Protein AF-A0A2W0AT34-F1 (afdb_monomer)

Secondary structure (DSSP, 8-state):
-------HHHHHHHHTT--S---------SS-TTGGGGGTHHHHHHTTTTTS--TT--PPSSSS-HHHHHHHHHHHHHTT---GGGGGGS-HHHHHHHHTSSSPPPHHHHHHHHHHHHTSTTTTTTS-------

Foldseek 3Di:
DFDFPPPVVLQVCQVVQNAQEADQAADDDPPQVLLVLLVCVVVCVVVPLPPQDPPPLGDRRGHHHPLLLSLLVVSCVVVVVPDLVVVVVDDQQSVCNSSSHRGDDHSVVSVVSVCSRCVPPPVVVVSPPDDDDD

Mean predicted aligned error: 9.26 Å

pLDDT: mean 76.16, std 12.62, range [39.28, 88.44]

Solvent-accessible surface area (backbone atoms only — not comparable to full-atom values): 8258 Å² total; per-residue (Å²): 134,67,77,55,70,78,59,50,67,56,48,51,33,14,72,74,60,74,26,59,43,54,77,75,52,80,73,99,75,81,90,49,73,76,46,73,56,61,73,50,46,64,58,44,52,72,75,32,76,75,71,74,63,59,92,80,71,75,72,75,59,19,54,70,28,67,68,56,51,55,51,47,53,52,53,30,59,77,69,67,50,87,46,67,73,59,56,75,79,48,64,45,24,42,49,2,51,70,63,13,38,45,50,54,76,54,58,66,59,48,47,56,52,50,50,62,63,52,70,61,80,62,62,78,70,69,51,78,84,77,84,79,94,127

Structure (mmCIF, N/CA/C/O backbone):
data_AF-A0A2W0AT34-F1
#
_entry.id   AF-A0A2W0AT34-F1
#
loop_
_atom_site.group_PDB
_atom_site.id
_atom_site.type_symbol
_atom_site.label_atom_id
_atom_site.label_alt_id
_atom_site.label_comp_id
_atom_site.label_asym_id
_atom_site.label_entity_id
_atom_site.label_seq_id
_atom_site.pdbx_PDB_ins_code
_atom_site.Cartn_x
_atom_site.Cartn_y
_atom_site.Cartn_z
_atom_site.occupancy
_atom_site.B_iso_or_equiv
_atom_site.auth_seq_id
_atom_site.auth_comp_id
_atom_site.auth_asym_id
_atom_site.auth_atom_id
_atom_site.pdbx_PDB_model_num
ATOM 1 N N . MET A 1 1 ? 14.246 -10.270 -9.703 1.00 46.66 1 MET A N 1
ATOM 2 C CA . MET A 1 1 ? 13.943 -9.026 -10.447 1.00 46.66 1 MET A CA 1
ATOM 3 C C . MET A 1 1 ? 12.433 -8.865 -10.476 1.00 46.66 1 MET A C 1
ATOM 5 O O . MET A 1 1 ? 11.766 -9.702 -11.068 1.00 46.66 1 MET A O 1
ATOM 9 N N . GLY A 1 2 ? 11.899 -7.893 -9.733 1.00 51.53 2 GLY A N 1
ATOM 10 C CA . GLY A 1 2 ? 10.456 -7.706 -9.568 1.00 51.53 2 GLY A CA 1
ATOM 11 C C . GLY A 1 2 ? 9.860 -6.989 -10.774 1.00 51.53 2 GLY A C 1
ATOM 12 O O . GLY A 1 2 ? 10.182 -5.826 -11.009 1.00 51.53 2 GLY A O 1
ATOM 13 N N . TYR A 1 3 ? 9.013 -7.685 -11.531 1.00 56.91 3 TYR A N 1
ATOM 14 C CA . TYR A 1 3 ? 8.135 -7.047 -12.505 1.00 56.91 3 TYR A CA 1
ATOM 15 C C . TYR A 1 3 ? 7.210 -6.098 -11.747 1.00 56.91 3 TYR A C 1
ATOM 17 O O . TYR A 1 3 ? 6.486 -6.515 -10.849 1.00 56.91 3 TYR A O 1
ATOM 25 N N . ALA A 1 4 ? 7.305 -4.817 -12.076 1.00 60.16 4 ALA A N 1
ATOM 26 C CA . ALA A 1 4 ? 6.382 -3.788 -11.641 1.00 60.16 4 ALA A CA 1
ATOM 27 C C . ALA A 1 4 ? 5.787 -3.148 -12.897 1.00 60.16 4 ALA A C 1
ATOM 29 O O . ALA A 1 4 ? 6.411 -3.116 -13.958 1.00 60.16 4 ALA A O 1
ATOM 30 N N . THR A 1 5 ? 4.628 -2.531 -12.752 1.00 71.12 5 THR A N 1
ATOM 31 C CA . THR A 1 5 ? 3.799 -1.901 -13.792 1.00 71.12 5 THR A CA 1
ATOM 32 C C . THR A 1 5 ? 3.000 -2.870 -14.681 1.00 71.12 5 THR A C 1
ATOM 34 O O . THR A 1 5 ? 2.588 -2.501 -15.774 1.00 71.12 5 THR A O 1
ATOM 37 N N . THR A 1 6 ? 2.718 -4.083 -14.210 1.00 73.25 6 THR A N 1
ATOM 38 C CA . THR A 1 6 ? 1.976 -5.148 -14.910 1.00 73.25 6 THR A CA 1
ATOM 39 C C . THR A 1 6 ? 0.491 -4.815 -15.104 1.00 73.25 6 THR A C 1
ATOM 41 O O . THR A 1 6 ? -0.104 -5.150 -16.126 1.00 73.25 6 THR A O 1
ATOM 44 N N . ARG A 1 7 ? -0.106 -4.077 -14.159 1.00 77.88 7 ARG A N 1
ATOM 45 C CA . ARG A 1 7 ? -1.504 -3.607 -14.194 1.00 77.88 7 ARG A CA 1
ATOM 46 C C . ARG A 1 7 ? -1.675 -2.351 -15.057 1.00 77.88 7 ARG A C 1
ATOM 48 O O . ARG A 1 7 ? -2.033 -1.278 -14.572 1.00 77.88 7 ARG A O 1
ATOM 55 N N . THR A 1 8 ? -1.354 -2.455 -16.344 1.00 76.81 8 THR A N 1
ATOM 56 C CA . THR A 1 8 ? -1.333 -1.311 -17.275 1.00 76.81 8 THR A CA 1
ATOM 57 C C . THR A 1 8 ? -2.712 -0.688 -17.479 1.00 76.81 8 THR A C 1
ATOM 59 O O . THR A 1 8 ? -2.828 0.535 -17.451 1.00 76.81 8 THR A O 1
ATOM 62 N N . LEU A 1 9 ? -3.766 -1.500 -17.603 1.00 77.50 9 LEU A N 1
ATOM 63 C CA . LEU A 1 9 ? -5.140 -1.020 -17.797 1.00 77.50 9 LEU A CA 1
ATOM 64 C C . LEU A 1 9 ? -5.636 -0.184 -16.614 1.00 77.50 9 LEU A C 1
ATOM 66 O O . LEU A 1 9 ? -6.151 0.912 -16.812 1.00 77.50 9 LEU A O 1
ATOM 70 N N . GLU A 1 10 ? -5.419 -0.651 -15.384 1.00 78.31 10 GLU A N 1
ATOM 71 C CA . GLU A 1 10 ? -5.800 0.079 -14.169 1.00 78.31 10 GLU A CA 1
ATOM 72 C C . GLU A 1 10 ? -4.999 1.377 -14.013 1.00 78.31 10 GLU A C 1
ATOM 74 O O . GLU A 1 10 ? -5.530 2.395 -13.574 1.00 78.31 10 GLU A O 1
ATOM 79 N N . ARG A 1 11 ? -3.725 1.383 -14.425 1.00 79.19 11 ARG A N 1
ATOM 80 C CA . ARG A 1 11 ? -2.897 2.599 -14.428 1.00 79.19 11 ARG A CA 1
ATOM 81 C C . ARG A 1 11 ? -3.376 3.620 -15.449 1.00 79.19 11 ARG A C 1
ATOM 83 O O . ARG A 1 11 ? -3.427 4.804 -15.125 1.00 79.19 11 ARG A O 1
ATOM 90 N N . VAL A 1 12 ? -3.758 3.175 -16.645 1.00 78.19 12 VAL A N 1
ATOM 91 C CA . VAL A 1 12 ? -4.358 4.048 -17.662 1.00 78.19 12 VAL A CA 1
ATOM 92 C C . VAL A 1 12 ? -5.696 4.582 -17.161 1.00 78.19 12 VAL A C 1
ATOM 94 O O . VAL A 1 12 ? -5.897 5.791 -17.185 1.00 78.19 12 VAL A O 1
ATOM 97 N N . ALA A 1 13 ? -6.560 3.718 -16.622 1.00 74.62 13 ALA A N 1
ATOM 98 C CA . ALA A 1 13 ? -7.858 4.098 -16.068 1.00 74.62 13 ALA A CA 1
ATOM 99 C C . ALA A 1 13 ? -7.732 5.104 -14.908 1.00 74.62 13 ALA A C 1
ATOM 101 O O . ALA A 1 13 ? -8.523 6.043 -14.815 1.00 74.62 13 ALA A O 1
ATOM 102 N N . ALA A 1 14 ? -6.713 4.955 -14.057 1.00 78.75 14 ALA A N 1
ATOM 103 C CA . ALA A 1 14 ? -6.382 5.924 -13.016 1.00 78.75 14 ALA A CA 1
ATOM 104 C C . ALA A 1 14 ? -5.877 7.255 -13.592 1.00 78.75 14 ALA A C 1
ATOM 106 O O . ALA A 1 14 ? -6.274 8.312 -13.108 1.00 78.75 14 ALA A O 1
ATOM 107 N N . ALA A 1 15 ? -5.034 7.225 -14.630 1.00 72.75 15 ALA A N 1
ATOM 108 C CA . ALA A 1 15 ? -4.494 8.430 -15.261 1.00 72.75 15 ALA A CA 1
ATOM 109 C C . ALA A 1 15 ? -5.578 9.274 -15.951 1.00 72.75 15 ALA A C 1
ATOM 111 O O . ALA A 1 15 ? -5.516 10.500 -15.911 1.00 72.75 15 ALA A O 1
ATOM 112 N N . ILE A 1 16 ? -6.591 8.629 -16.538 1.00 79.94 16 ILE A N 1
ATOM 113 C CA . ILE A 1 16 ? -7.743 9.310 -17.154 1.00 79.94 16 ILE A CA 1
ATOM 114 C C . ILE A 1 16 ? -8.866 9.635 -16.150 1.00 79.94 16 ILE A C 1
ATOM 116 O O . ILE A 1 16 ? -9.918 10.128 -16.550 1.00 79.94 16 ILE A O 1
ATOM 120 N N . GLY A 1 17 ? -8.676 9.349 -14.855 1.00 73.00 17 GLY A N 1
ATOM 121 C CA . GLY A 1 17 ? -9.639 9.663 -13.790 1.00 73.00 17 GLY A CA 1
ATOM 122 C C . GLY A 1 17 ? -10.907 8.798 -13.770 1.00 73.00 17 GLY A C 1
ATOM 123 O O . GLY A 1 17 ? -11.863 9.124 -13.061 1.00 73.00 17 GLY A O 1
ATOM 124 N N . VAL A 1 18 ? -10.922 7.701 -14.532 1.00 74.81 18 VAL A N 1
ATOM 125 C CA . VAL A 1 18 ? -12.042 6.747 -14.602 1.00 74.81 18 VAL A CA 1
ATOM 126 C C . VAL A 1 18 ? -12.013 5.779 -13.418 1.00 74.81 18 VAL A C 1
ATOM 128 O O . VAL A 1 18 ? -13.067 5.389 -12.926 1.00 74.81 18 VAL A O 1
ATOM 131 N N . LEU A 1 19 ? -10.823 5.430 -12.921 1.00 77.06 19 LEU A N 1
ATOM 132 C CA . LEU A 1 19 ? -10.661 4.526 -11.783 1.00 77.06 19 LEU A CA 1
ATOM 133 C C . LEU A 1 19 ? -10.636 5.294 -10.455 1.00 77.06 19 LEU A C 1
ATOM 135 O O . LEU A 1 19 ? -9.791 6.166 -10.254 1.00 77.06 19 LEU A O 1
ATOM 139 N N . GLU A 1 20 ? -11.530 4.938 -9.531 1.00 74.25 20 GLU A N 1
ATOM 140 C CA . GLU A 1 20 ? -11.530 5.488 -8.168 1.00 74.25 20 GLU A CA 1
ATOM 141 C C . GLU A 1 20 ? -10.359 4.949 -7.333 1.00 74.25 20 GLU A C 1
ATOM 143 O O . GLU A 1 20 ? -9.666 5.725 -6.674 1.00 74.25 20 GLU A O 1
ATOM 148 N N . SER A 1 21 ? -10.111 3.638 -7.404 1.00 81.38 21 SER A N 1
ATOM 149 C CA . SER A 1 21 ? -8.985 2.938 -6.775 1.00 81.38 21 SER A CA 1
ATOM 150 C C . SER A 1 21 ? -8.696 1.633 -7.509 1.00 81.38 21 SER A C 1
ATOM 152 O O . SER A 1 21 ? -9.637 0.964 -7.935 1.00 81.38 21 SER A O 1
ATOM 154 N N . ALA A 1 22 ? -7.427 1.219 -7.587 1.00 83.88 22 ALA A N 1
ATOM 155 C CA . ALA A 1 22 ? -7.112 -0.158 -7.957 1.00 83.88 22 ALA A CA 1
ATOM 156 C C . ALA A 1 22 ? -7.591 -1.119 -6.848 1.00 83.88 22 ALA A C 1
ATOM 158 O O . ALA A 1 22 ? -7.367 -0.827 -5.664 1.00 83.88 22 ALA A O 1
ATOM 159 N N . PRO A 1 23 ? -8.276 -2.226 -7.187 1.00 81.56 23 PRO A N 1
ATOM 160 C CA . PRO A 1 23 ? -8.598 -3.273 -6.228 1.00 81.56 23 PRO A CA 1
ATOM 161 C C . PRO A 1 23 ? -7.323 -3.940 -5.703 1.00 81.56 23 PRO A C 1
ATOM 163 O O . PRO A 1 23 ? -6.368 -4.172 -6.444 1.00 81.56 23 PRO A O 1
ATOM 166 N N . ILE A 1 24 ? -7.328 -4.261 -4.411 1.00 85.00 24 ILE A N 1
ATOM 167 C CA . ILE A 1 24 ? -6.270 -5.040 -3.768 1.00 85.00 24 ILE A CA 1
ATOM 168 C C . ILE A 1 24 ? -6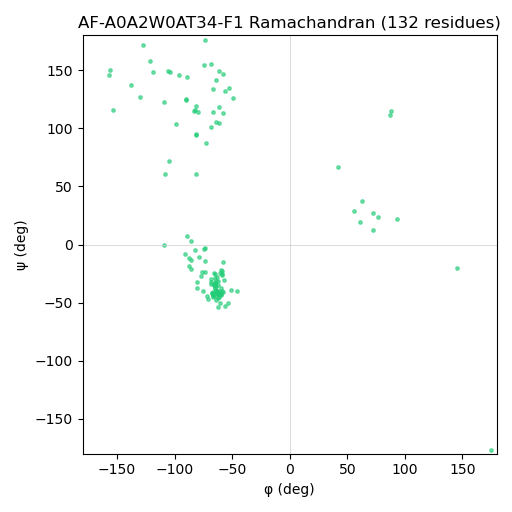.553 -6.515 -4.041 1.00 85.00 24 ILE A C 1
ATOM 170 O O . ILE A 1 24 ? -7.562 -7.039 -3.568 1.00 85.00 24 ILE A O 1
ATOM 174 N N . GLU A 1 25 ? -5.672 -7.189 -4.777 1.00 85.25 25 GLU A N 1
ATOM 175 C CA . GLU A 1 25 ? -5.812 -8.616 -5.066 1.00 85.25 25 GLU A CA 1
ATOM 176 C C . GLU A 1 25 ? -4.509 -9.348 -4.766 1.00 85.25 25 GLU A C 1
ATOM 178 O O . GLU A 1 25 ? -3.434 -8.995 -5.253 1.00 85.25 25 GLU A O 1
ATOM 183 N N . PHE A 1 26 ? -4.614 -10.393 -3.952 1.00 84.62 26 PHE A N 1
ATOM 184 C CA . PHE A 1 26 ? -3.480 -11.231 -3.599 1.00 84.62 26 PHE A CA 1
ATOM 185 C C . PHE A 1 26 ? -3.351 -12.375 -4.598 1.00 84.62 26 PHE A C 1
ATOM 187 O O . PHE A 1 26 ? -4.282 -13.156 -4.792 1.00 84.62 26 PHE A O 1
ATOM 194 N N . GLU A 1 27 ? -2.175 -12.496 -5.203 1.00 81.94 27 GLU A N 1
ATOM 195 C CA . GLU A 1 27 ? -1.837 -13.579 -6.121 1.00 81.94 27 GLU A CA 1
ATOM 196 C C . GLU A 1 27 ? -0.892 -14.595 -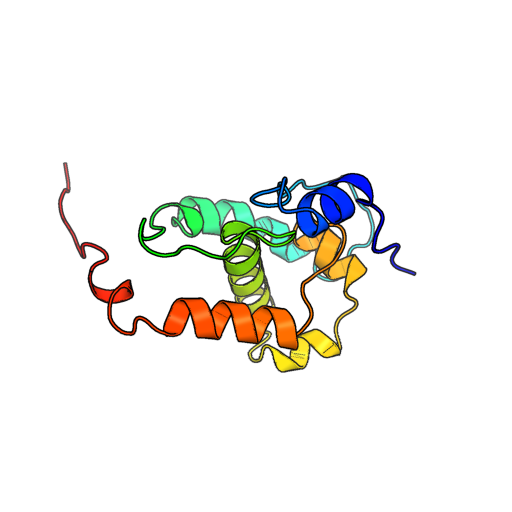5.469 1.00 81.94 27 GLU A C 1
ATOM 198 O O . GLU A 1 27 ? -0.061 -14.268 -4.616 1.00 81.94 27 GLU A O 1
ATOM 203 N N . SER A 1 28 ? -0.999 -15.857 -5.891 1.00 79.56 28 SER A N 1
ATOM 204 C CA . SER A 1 28 ? -0.098 -16.914 -5.428 1.00 79.56 28 SER A CA 1
ATOM 205 C C . SER A 1 28 ? 1.310 -16.683 -5.973 1.00 79.56 28 SER A C 1
ATOM 207 O O . SER A 1 28 ? 1.602 -17.022 -7.116 1.00 79.56 28 SER A O 1
ATOM 209 N N . THR A 1 29 ? 2.197 -16.144 -5.138 1.00 76.94 29 THR A N 1
ATOM 210 C CA . THR A 1 29 ? 3.608 -15.920 -5.475 1.00 76.94 29 THR A CA 1
ATOM 211 C C . THR A 1 29 ? 4.523 -16.708 -4.539 1.00 76.94 29 THR A C 1
ATOM 213 O O . THR A 1 29 ? 4.201 -16.927 -3.373 1.00 76.94 29 THR A O 1
ATOM 216 N N . ARG A 1 30 ? 5.679 -17.147 -5.044 1.00 74.06 30 ARG A N 1
ATOM 217 C CA . ARG A 1 30 ? 6.734 -17.794 -4.251 1.00 74.06 30 ARG A CA 1
ATOM 218 C C . ARG A 1 30 ? 7.878 -16.813 -4.016 1.00 74.06 30 ARG A C 1
ATOM 220 O O . ARG A 1 30 ? 8.150 -15.992 -4.885 1.00 74.06 30 ARG A O 1
ATOM 227 N N . ASP A 1 31 ? 8.547 -16.953 -2.873 1.00 74.38 31 ASP A N 1
ATOM 228 C CA . ASP A 1 31 ? 9.759 -16.194 -2.529 1.00 74.38 31 ASP A CA 1
ATOM 229 C C . ASP A 1 31 ? 9.556 -14.669 -2.419 1.00 74.38 31 ASP A C 1
ATOM 231 O O . ASP A 1 31 ? 10.406 -13.878 -2.812 1.00 74.38 31 ASP A O 1
ATOM 235 N N . VAL A 1 32 ? 8.410 -14.234 -1.881 1.00 76.50 32 VAL A N 1
ATOM 236 C CA . VAL A 1 32 ? 8.164 -12.804 -1.641 1.00 76.50 32 VAL A CA 1
ATOM 237 C C . VAL A 1 32 ? 8.827 -12.379 -0.336 1.00 76.50 32 VAL A C 1
ATOM 239 O O . VAL A 1 32 ? 8.477 -12.865 0.747 1.00 76.50 32 VAL A O 1
ATOM 242 N N . ALA A 1 33 ? 9.761 -11.435 -0.427 1.00 74.69 33 ALA A N 1
ATOM 243 C CA . ALA A 1 33 ? 10.399 -10.844 0.744 1.00 74.69 33 ALA A CA 1
ATOM 244 C C . ALA A 1 33 ? 9.341 -10.244 1.691 1.00 74.69 33 ALA A C 1
ATOM 246 O O . ALA A 1 33 ? 8.448 -9.521 1.258 1.00 74.69 33 ALA A O 1
ATOM 247 N N . ALA A 1 34 ? 9.442 -10.547 2.990 1.00 73.62 34 ALA A N 1
ATOM 248 C CA . ALA A 1 34 ? 8.463 -10.158 4.015 1.00 73.62 34 ALA A CA 1
ATOM 249 C C . ALA A 1 34 ? 7.027 -10.703 3.813 1.00 73.62 34 ALA A C 1
ATOM 251 O O . ALA A 1 34 ? 6.092 -10.226 4.453 1.00 73.62 34 ALA A O 1
ATOM 252 N N . GLY A 1 35 ? 6.832 -11.758 3.010 1.00 79.38 35 GLY A N 1
ATOM 253 C CA . GLY A 1 35 ? 5.513 -12.373 2.799 1.00 79.38 35 GLY A CA 1
ATOM 254 C C . GLY A 1 35 ? 4.833 -12.904 4.072 1.00 79.38 35 GLY A C 1
ATOM 255 O O . GLY A 1 35 ? 3.609 -12.971 4.127 1.00 79.38 35 GLY A O 1
ATOM 256 N N . GLY A 1 36 ? 5.592 -13.209 5.134 1.00 83.38 36 GLY A N 1
ATOM 257 C CA . GLY A 1 36 ? 5.042 -13.655 6.425 1.00 83.38 36 GLY A CA 1
ATOM 258 C C . GLY A 1 36 ? 4.095 -12.645 7.088 1.00 83.38 36 GLY A C 1
ATOM 259 O O . GLY A 1 36 ? 3.222 -13.032 7.860 1.00 83.38 36 GLY A O 1
ATOM 260 N N . VAL A 1 37 ? 4.203 -11.363 6.732 1.00 85.69 37 VAL A N 1
ATOM 261 C CA . VAL A 1 37 ? 3.327 -10.291 7.226 1.00 85.69 37 VAL A CA 1
ATOM 262 C C . VAL A 1 37 ? 1.872 -10.507 6.789 1.00 85.69 37 VAL A C 1
ATOM 264 O O . VAL A 1 37 ? 0.950 -10.132 7.514 1.00 85.69 37 VAL A O 1
ATOM 267 N N . LEU A 1 38 ? 1.644 -11.186 5.656 1.00 86.00 38 LEU A N 1
ATOM 268 C CA . LEU A 1 38 ? 0.303 -11.530 5.170 1.00 86.00 38 LEU A CA 1
ATOM 269 C C . LEU A 1 38 ? -0.488 -12.387 6.166 1.00 86.00 38 LEU A C 1
ATOM 271 O O . LEU A 1 38 ? -1.713 -12.304 6.191 1.00 86.00 38 LEU A O 1
ATOM 275 N N . LEU A 1 39 ? 0.187 -13.151 7.034 1.00 86.12 39 LEU A N 1
ATOM 276 C CA . LEU A 1 39 ? -0.467 -13.938 8.083 1.00 86.12 39 LEU A CA 1
ATOM 277 C C . LEU A 1 39 ? -1.190 -13.049 9.110 1.00 86.12 39 LEU A C 1
ATOM 279 O O . LEU A 1 39 ? -2.213 -13.444 9.663 1.00 86.12 39 LEU A O 1
ATOM 283 N N . ALA A 1 40 ? -0.680 -11.840 9.351 1.00 86.38 40 ALA A N 1
ATOM 284 C CA . ALA A 1 40 ? -1.252 -10.895 10.304 1.00 86.38 40 ALA A CA 1
ATOM 285 C C . ALA A 1 40 ? -2.346 -10.003 9.689 1.00 86.38 40 ALA A C 1
ATOM 287 O O . ALA A 1 40 ? -3.165 -9.451 10.422 1.00 86.38 40 ALA A O 1
ATOM 288 N N . VAL A 1 41 ? -2.413 -9.892 8.357 1.00 85.94 41 VAL A N 1
ATOM 289 C CA . VAL A 1 41 ? -3.445 -9.114 7.646 1.00 85.94 41 VAL A CA 1
ATOM 290 C C . VAL A 1 41 ? -4.878 -9.509 8.039 1.00 85.94 41 VAL A C 1
ATOM 292 O O . VAL A 1 41 ? -5.636 -8.608 8.398 1.00 85.94 41 VAL A O 1
ATOM 295 N N . PRO A 1 42 ? -5.294 -10.794 8.051 1.00 84.12 42 PRO A N 1
ATOM 296 C CA . PRO A 1 42 ? -6.658 -11.149 8.448 1.00 84.12 42 PRO A CA 1
ATOM 297 C C . PRO A 1 42 ? -6.969 -10.771 9.902 1.00 84.12 42 PRO A C 1
ATOM 299 O O . PRO A 1 42 ? -8.078 -10.325 10.190 1.00 84.12 42 PRO A O 1
ATOM 302 N N . ALA A 1 43 ? -5.991 -10.871 10.808 1.00 86.00 43 ALA A N 1
ATOM 303 C CA . ALA A 1 43 ? -6.158 -10.435 12.192 1.00 86.00 43 ALA A CA 1
ATOM 304 C C . ALA A 1 43 ? -6.337 -8.909 12.285 1.00 86.00 43 ALA A C 1
ATOM 306 O O . ALA A 1 43 ? -7.240 -8.441 12.975 1.00 86.00 43 ALA A O 1
ATOM 307 N N . LEU A 1 44 ? -5.549 -8.128 11.538 1.00 85.00 44 LEU A N 1
ATOM 308 C CA . LEU A 1 44 ? -5.691 -6.669 11.464 1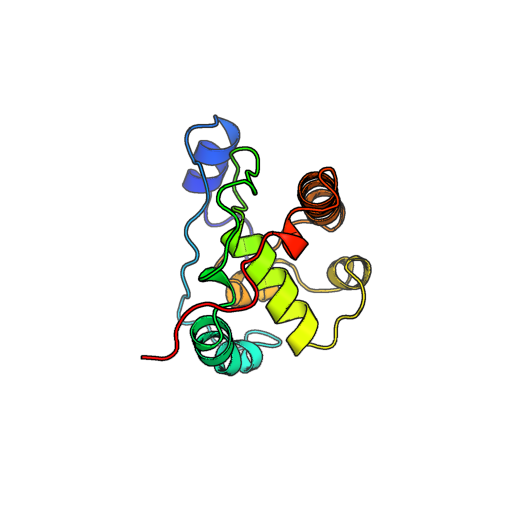.00 85.00 44 LEU A CA 1
ATOM 309 C C . LEU A 1 44 ? -7.050 -6.237 10.900 1.00 85.00 44 LEU A C 1
ATOM 311 O O . LEU A 1 44 ? -7.682 -5.316 11.420 1.00 85.00 44 LEU A O 1
ATOM 315 N N . LEU A 1 45 ? -7.519 -6.907 9.845 1.00 83.56 45 LEU A N 1
ATOM 316 C CA . LEU A 1 45 ? -8.833 -6.641 9.263 1.00 83.56 45 LEU A CA 1
ATOM 317 C C . LEU A 1 45 ? -9.955 -6.974 10.255 1.00 83.56 45 LEU A C 1
ATOM 319 O O . LEU A 1 45 ? -10.892 -6.187 10.391 1.00 83.56 45 LEU A O 1
ATOM 323 N N . ALA A 1 46 ? -9.829 -8.075 11.004 1.00 84.75 46 ALA A N 1
ATOM 324 C CA . ALA A 1 46 ? -10.769 -8.445 12.062 1.00 84.75 46 ALA A CA 1
ATOM 325 C C . ALA A 1 46 ? -10.782 -7.441 13.230 1.00 84.75 46 ALA A C 1
ATOM 327 O O . ALA A 1 46 ? -11.841 -7.185 13.799 1.00 84.75 46 ALA A O 1
ATOM 328 N N . GLN A 1 47 ? -9.637 -6.825 13.548 1.00 82.50 47 GLN A N 1
ATOM 329 C CA . GLN A 1 47 ? -9.536 -5.723 14.518 1.00 82.50 47 GLN A CA 1
ATOM 330 C C . GLN A 1 47 ? -10.089 -4.388 13.995 1.00 82.50 47 GLN A C 1
ATOM 332 O O . GLN A 1 47 ? -10.159 -3.413 14.736 1.00 82.50 47 GLN A O 1
ATOM 337 N N . GLY A 1 48 ? -10.527 -4.336 12.736 1.00 79.56 48 GLY A N 1
ATOM 338 C CA . GLY A 1 48 ? -11.245 -3.190 12.198 1.00 79.56 48 GLY A CA 1
ATOM 339 C C . GLY A 1 48 ? -10.379 -2.153 11.494 1.00 79.56 48 GLY A C 1
ATOM 340 O O . GLY A 1 48 ? -10.853 -1.031 11.317 1.00 79.56 48 GLY A O 1
ATOM 341 N N . LEU A 1 49 ? -9.181 -2.523 11.015 1.00 80.69 49 LEU A N 1
ATOM 342 C CA . LEU A 1 49 ? -8.287 -1.638 10.246 1.00 80.69 49 LEU A CA 1
ATOM 343 C C . LEU A 1 49 ? -9.019 -0.850 9.140 1.00 80.69 49 LEU A C 1
ATOM 345 O O . LEU A 1 49 ? -8.750 0.329 8.942 1.00 80.69 49 LEU A O 1
ATOM 349 N N . LEU A 1 50 ? -9.961 -1.494 8.440 1.00 78.94 50 LEU A N 1
ATOM 350 C CA . LEU A 1 50 ? -10.767 -0.880 7.373 1.00 78.94 50 LEU A CA 1
ATOM 351 C C . LEU A 1 50 ? -12.244 -0.667 7.759 1.00 78.94 50 LEU A C 1
ATOM 353 O O . LEU A 1 50 ? -13.030 -0.180 6.945 1.00 78.94 50 LEU A O 1
ATOM 357 N N . ARG A 1 51 ? -12.637 -1.049 8.983 1.00 68.75 51 ARG A N 1
ATOM 358 C CA . ARG A 1 51 ? -14.035 -1.043 9.450 1.00 68.75 51 ARG A CA 1
ATOM 359 C C . ARG A 1 51 ? -14.490 0.345 9.883 1.00 68.75 51 ARG A C 1
ATOM 361 O O . ARG A 1 51 ? -15.622 0.726 9.615 1.00 68.75 51 ARG A O 1
ATOM 368 N N . HIS A 1 52 ? -13.592 1.103 10.504 1.00 63.28 52 HIS A N 1
ATOM 369 C CA . HIS A 1 52 ? -13.845 2.460 10.980 1.00 63.28 52 HIS A CA 1
ATOM 370 C C . HIS A 1 52 ? -13.109 3.466 10.100 1.00 63.28 52 HIS A C 1
ATOM 372 O O . HIS A 1 52 ? -12.226 4.176 10.567 1.00 63.28 52 HIS A O 1
ATOM 378 N N . ARG A 1 53 ? -13.434 3.499 8.804 1.00 66.56 53 ARG A N 1
ATOM 379 C CA . ARG A 1 53 ? -12.984 4.583 7.925 1.00 66.56 53 ARG A CA 1
ATOM 380 C C . ARG A 1 53 ? -13.950 5.755 8.086 1.00 66.56 53 ARG A C 1
ATOM 382 O O . ARG A 1 53 ? -15.111 5.596 7.707 1.00 66.56 53 ARG A O 1
ATOM 389 N N . PRO A 1 54 ? -13.522 6.913 8.619 1.00 62.28 54 PRO A N 1
ATOM 390 C CA . PRO A 1 54 ? -14.321 8.124 8.541 1.00 62.28 54 PRO A CA 1
ATOM 391 C C . PRO A 1 54 ? -14.784 8.347 7.109 1.00 62.28 54 PRO A C 1
ATOM 393 O O . PRO A 1 54 ? -13.974 8.393 6.183 1.00 62.28 54 PRO A O 1
ATOM 396 N N . GLN A 1 55 ? -16.094 8.496 6.931 1.00 58.34 55 GLN A N 1
ATOM 397 C CA . GLN A 1 55 ? -16.735 8.782 5.641 1.00 58.34 55 GLN A CA 1
ATOM 398 C C . GLN A 1 55 ? -16.200 10.087 5.007 1.00 58.34 55 GLN A C 1
ATOM 400 O O . GLN A 1 55 ? -16.370 10.347 3.816 1.00 58.34 55 GLN A O 1
ATOM 405 N N . SER A 1 56 ? -15.518 10.888 5.828 1.00 57.84 56 SER A N 1
ATOM 406 C CA . SER A 1 56 ? -14.848 12.146 5.538 1.00 57.84 56 SER A CA 1
ATOM 407 C C . SER A 1 56 ? -13.413 12.005 5.008 1.00 57.84 56 SER A C 1
ATOM 409 O O . SER A 1 56 ? -12.886 12.980 4.469 1.00 57.84 56 SER A O 1
ATOM 411 N N . TYR A 1 57 ? -12.772 10.831 5.097 1.00 66.56 57 TYR A N 1
ATOM 412 C CA . TYR A 1 57 ? -11.474 10.617 4.455 1.00 66.56 57 TYR A CA 1
ATOM 413 C C . TYR A 1 57 ? -11.657 10.302 2.973 1.00 66.56 57 TYR A C 1
ATOM 415 O O . TYR A 1 57 ? -11.852 9.156 2.566 1.00 66.56 57 TYR A O 1
ATOM 423 N N . GLN A 1 58 ? -11.557 11.343 2.154 1.00 66.94 58 GLN A N 1
ATOM 424 C CA . GLN A 1 58 ? -11.596 11.228 0.703 1.00 66.94 58 GLN A CA 1
ATOM 425 C C . GLN A 1 58 ? -10.210 11.500 0.126 1.00 66.94 58 GLN A C 1
ATOM 427 O O . GLN A 1 58 ? -9.617 12.560 0.332 1.00 66.94 58 GLN A O 1
ATOM 432 N N . LEU A 1 5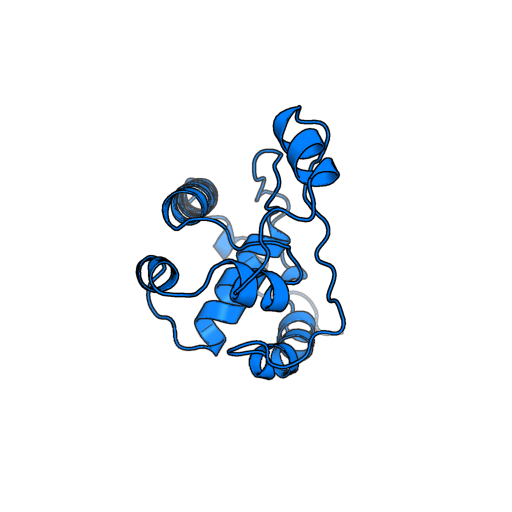9 ? -9.695 10.521 -0.611 1.00 71.94 59 LEU A N 1
ATOM 433 C CA . LEU A 1 59 ? -8.499 10.672 -1.431 1.00 71.94 59 LEU A CA 1
ATOM 434 C C . LEU A 1 59 ? -8.925 10.981 -2.873 1.00 71.94 59 LEU A C 1
ATOM 436 O O . LEU A 1 59 ? -9.941 10.452 -3.325 1.00 71.94 59 LEU A O 1
ATOM 440 N N . PRO A 1 60 ? -8.160 11.797 -3.620 1.00 72.75 60 PRO A N 1
ATOM 441 C CA . PRO A 1 60 ? -8.400 11.961 -5.047 1.00 72.75 60 PRO A CA 1
ATOM 442 C C . PRO A 1 60 ? -8.316 10.610 -5.765 1.00 72.75 60 PRO A C 1
ATOM 444 O O . PRO A 1 60 ? -7.508 9.750 -5.393 1.00 72.75 60 PRO A O 1
ATOM 447 N N . LYS A 1 61 ? -9.136 10.462 -6.813 1.00 75.25 61 LYS A N 1
ATOM 448 C CA . LYS A 1 61 ? -9.146 9.281 -7.682 1.00 75.25 61 LYS A CA 1
ATOM 449 C C . LYS A 1 61 ? -7.738 8.993 -8.193 1.00 75.25 61 LYS A C 1
ATOM 451 O O . LYS A 1 61 ? -7.019 9.904 -8.607 1.00 75.25 61 LYS A O 1
ATOM 456 N N . GLY A 1 62 ? -7.340 7.730 -8.153 1.00 81.19 62 GLY A N 1
ATOM 457 C CA . GLY A 1 62 ? -6.026 7.320 -8.621 1.00 81.19 62 GLY A CA 1
ATOM 458 C C . GLY A 1 62 ? -5.754 5.848 -8.367 1.00 81.19 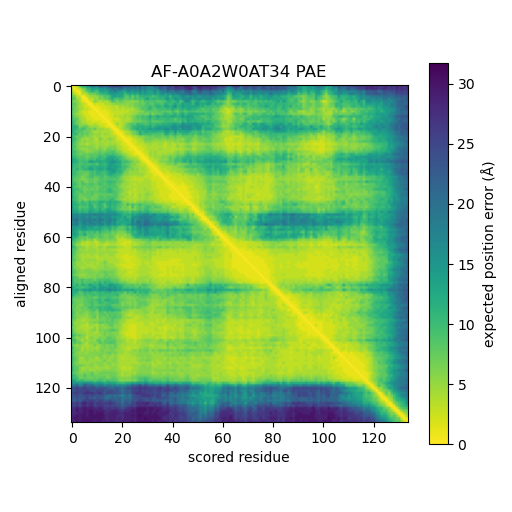62 GLY A C 1
ATOM 459 O O . GLY A 1 62 ? -6.594 5.115 -7.863 1.00 81.19 62 GLY A O 1
ATOM 460 N N . PHE A 1 63 ? -4.542 5.410 -8.702 1.00 80.75 63 PHE A N 1
ATOM 461 C CA . PHE A 1 63 ? -4.185 3.994 -8.612 1.00 80.75 63 PHE A CA 1
ATOM 462 C C . PHE A 1 63 ? -4.190 3.475 -7.163 1.00 80.75 63 PHE A C 1
ATOM 464 O O . PHE A 1 63 ? -4.624 2.362 -6.904 1.00 80.75 63 PHE A O 1
ATOM 471 N N . TYR A 1 64 ? -3.749 4.295 -6.205 1.00 85.19 64 TYR A N 1
ATOM 472 C CA . TYR A 1 64 ? -3.713 3.924 -4.788 1.00 85.19 64 TYR A CA 1
ATOM 473 C C . TYR A 1 64 ? -4.924 4.493 -4.050 1.00 85.19 64 TYR A C 1
ATOM 475 O O . TYR A 1 64 ? -4.933 5.688 -3.736 1.00 85.19 64 TYR A O 1
ATOM 483 N N . GLY A 1 65 ? -5.916 3.663 -3.747 1.00 84.69 65 GLY A N 1
ATOM 484 C CA . GLY A 1 65 ? -7.034 4.061 -2.897 1.00 84.69 65 GLY A CA 1
ATOM 485 C C . GLY A 1 65 ? -6.655 4.170 -1.429 1.00 84.69 65 GLY A C 1
ATOM 486 O O . GLY A 1 65 ? -5.540 3.853 -1.016 1.00 84.69 65 GLY A O 1
ATOM 487 N N . ILE A 1 66 ? -7.618 4.610 -0.626 1.00 84.38 66 ILE A N 1
ATOM 488 C CA . ILE A 1 66 ? -7.438 4.782 0.814 1.00 84.38 66 ILE A CA 1
ATOM 489 C C . ILE A 1 66 ? -7.135 3.457 1.529 1.00 84.38 66 ILE A C 1
ATOM 491 O O . ILE A 1 66 ? -6.248 3.413 2.379 1.00 84.38 66 ILE A O 1
ATOM 495 N N . ASP A 1 67 ? -7.799 2.368 1.132 1.00 85.31 67 ASP A N 1
ATOM 496 C CA . ASP A 1 67 ? -7.589 1.031 1.695 1.00 85.31 67 ASP A CA 1
ATOM 497 C C . ASP A 1 67 ? -6.151 0.559 1.488 1.00 85.31 67 ASP A C 1
ATOM 499 O O . ASP A 1 67 ? -5.520 0.057 2.415 1.00 85.31 67 ASP A O 1
ATOM 503 N N . SER A 1 68 ? -5.596 0.798 0.295 1.00 87.56 68 SER A N 1
ATOM 504 C CA . SER A 1 68 ? -4.212 0.449 -0.025 1.00 87.56 68 SER A CA 1
ATOM 505 C C . SER A 1 68 ? -3.219 1.232 0.834 1.00 87.56 68 SER A C 1
ATOM 507 O O . SER A 1 68 ? -2.187 0.692 1.218 1.00 87.56 68 SER A O 1
ATOM 509 N N . ILE A 1 69 ? -3.518 2.494 1.163 1.00 87.94 69 ILE A N 1
ATOM 510 C CA . ILE A 1 69 ? -2.655 3.309 2.028 1.00 87.94 69 ILE A CA 1
ATOM 511 C C . ILE A 1 69 ? -2.704 2.815 3.474 1.00 87.94 69 ILE A C 1
ATOM 513 O O . ILE A 1 69 ? -1.649 2.621 4.073 1.00 87.94 69 ILE A O 1
ATOM 517 N N . PHE A 1 70 ? -3.892 2.561 4.028 1.00 86.69 70 PHE A N 1
ATOM 518 C CA . PHE A 1 70 ? -4.015 2.023 5.387 1.00 86.69 70 PHE A CA 1
ATOM 519 C C . PHE A 1 70 ? -3.383 0.642 5.523 1.00 86.69 70 PHE A C 1
ATOM 521 O O . PHE A 1 70 ? -2.659 0.392 6.486 1.00 86.69 70 PHE A O 1
ATOM 528 N N . LEU A 1 71 ? -3.603 -0.234 4.541 1.00 87.94 71 LEU A N 1
ATOM 529 C CA . LEU A 1 71 ? -2.976 -1.547 4.519 1.00 87.94 71 LEU A CA 1
ATOM 530 C C . LEU A 1 71 ? -1.451 -1.417 4.458 1.00 87.94 71 LEU A C 1
ATOM 532 O O . LEU A 1 71 ? -0.762 -2.046 5.251 1.00 87.94 71 LEU A O 1
ATOM 536 N N . LEU A 1 72 ? -0.915 -0.542 3.602 1.00 88.44 72 LEU A N 1
ATOM 537 C CA . LEU A 1 72 ? 0.525 -0.289 3.530 1.00 88.44 72 LEU A CA 1
ATOM 538 C C . LEU A 1 72 ? 1.100 0.229 4.856 1.00 88.44 72 LEU A C 1
ATOM 540 O O . LEU A 1 72 ? 2.149 -0.247 5.285 1.00 88.44 72 LEU A O 1
ATOM 544 N N . LEU A 1 73 ? 0.424 1.169 5.522 1.00 86.75 73 LEU A N 1
ATOM 545 C CA . LEU A 1 73 ? 0.830 1.668 6.841 1.00 86.75 73 LEU A CA 1
ATOM 546 C C . LEU A 1 73 ? 0.855 0.540 7.884 1.00 86.75 73 LEU A C 1
ATOM 548 O O . LEU A 1 73 ? 1.814 0.434 8.646 1.00 86.75 73 LEU A O 1
ATOM 552 N N . ALA A 1 74 ? -0.153 -0.335 7.884 1.00 87.62 74 ALA A N 1
ATOM 553 C CA . ALA A 1 74 ? -0.208 -1.477 8.791 1.00 87.62 74 ALA A CA 1
ATOM 554 C C . ALA A 1 74 ? 0.898 -2.508 8.505 1.00 87.62 74 ALA A C 1
ATOM 556 O O . ALA A 1 74 ? 1.536 -3.003 9.432 1.00 87.62 74 ALA A O 1
ATOM 557 N N . LEU A 1 75 ? 1.183 -2.792 7.230 1.00 87.12 75 LEU A N 1
ATOM 558 C CA . LEU A 1 75 ? 2.293 -3.661 6.826 1.00 87.12 75 LEU A CA 1
ATOM 559 C C . LEU A 1 75 ? 3.652 -3.068 7.243 1.00 87.12 75 LEU A C 1
ATOM 561 O O . LEU A 1 75 ? 4.521 -3.798 7.722 1.00 87.12 75 LEU A O 1
ATOM 565 N N . MET A 1 76 ? 3.841 -1.748 7.122 1.00 86.69 76 MET A N 1
ATOM 566 C CA . MET A 1 76 ? 5.046 -1.067 7.619 1.00 86.69 76 MET A CA 1
ATOM 567 C C . MET A 1 76 ? 5.177 -1.174 9.143 1.00 86.69 76 MET A C 1
ATOM 569 O O . MET A 1 76 ? 6.262 -1.468 9.640 1.00 86.69 76 MET A O 1
ATOM 573 N N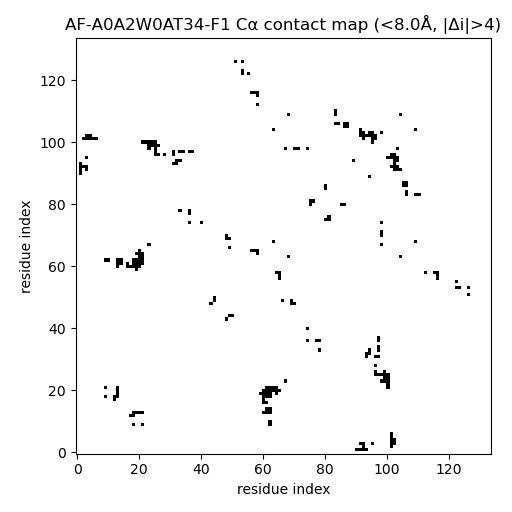 . ALA A 1 77 ? 4.076 -1.022 9.884 1.00 85.56 77 ALA A N 1
ATOM 574 C CA . ALA A 1 77 ? 4.073 -1.199 11.335 1.00 85.56 77 ALA A CA 1
ATOM 575 C C . ALA A 1 77 ? 4.446 -2.637 11.744 1.00 85.56 77 ALA A C 1
ATOM 577 O O . ALA A 1 77 ? 5.266 -2.829 12.638 1.00 85.56 77 ALA A O 1
ATOM 578 N N . LEU A 1 78 ? 3.911 -3.647 11.049 1.00 85.12 78 LEU A N 1
ATOM 579 C CA . LEU A 1 78 ? 4.216 -5.060 11.308 1.00 85.12 78 LEU A CA 1
ATOM 580 C C . LEU A 1 78 ? 5.656 -5.458 10.958 1.00 85.12 78 LEU A C 1
ATOM 582 O O . LEU A 1 78 ? 6.213 -6.366 11.565 1.00 85.12 78 LEU A O 1
ATOM 586 N N . THR A 1 79 ? 6.261 -4.793 9.978 1.00 83.31 79 THR A N 1
ATOM 587 C CA . THR A 1 79 ? 7.661 -5.018 9.575 1.00 83.31 79 THR A CA 1
ATOM 588 C C . THR A 1 79 ? 8.654 -4.155 10.347 1.00 83.31 79 THR A C 1
ATOM 590 O O . THR A 1 79 ? 9.839 -4.147 10.015 1.00 83.31 79 THR A O 1
ATOM 593 N N . CYS A 1 80 ? 8.190 -3.435 11.375 1.00 84.12 80 CYS A N 1
ATOM 594 C CA . CYS A 1 80 ? 8.990 -2.499 12.163 1.00 84.12 80 CYS A CA 1
ATOM 595 C C . CYS A 1 80 ? 9.679 -1.414 11.314 1.00 84.12 80 CYS A C 1
ATOM 597 O O . CYS A 1 80 ? 10.730 -0.890 11.686 1.00 84.12 80 CYS A O 1
ATOM 599 N N . ILE A 1 81 ? 9.083 -1.043 10.178 1.00 80.69 81 ILE A N 1
ATOM 600 C CA . ILE A 1 81 ? 9.540 0.080 9.361 1.00 80.69 81 ILE A CA 1
ATOM 601 C C . ILE A 1 81 ? 8.992 1.365 9.985 1.00 80.69 81 ILE A C 1
ATOM 603 O O . ILE A 1 81 ? 7.864 1.777 9.725 1.00 80.69 81 ILE A O 1
ATOM 607 N N . GLY A 1 82 ? 9.806 2.002 10.830 1.00 71.62 82 GLY A N 1
ATOM 608 C CA . GLY A 1 82 ? 9.404 3.182 11.607 1.00 71.62 82 GLY A CA 1
ATOM 609 C C . GLY A 1 82 ? 9.266 4.485 10.810 1.00 71.62 82 GLY A C 1
ATOM 610 O O . GLY A 1 82 ? 8.674 5.437 11.312 1.00 71.62 82 GLY A O 1
ATOM 611 N N . SER A 1 83 ? 9.773 4.539 9.573 1.00 81.06 83 SER A N 1
ATOM 612 C CA . SER A 1 83 ? 9.751 5.755 8.752 1.00 81.06 83 SER A CA 1
ATOM 613 C C . SER A 1 83 ? 9.378 5.459 7.309 1.00 81.06 83 SER A C 1
ATOM 615 O O . SER A 1 83 ? 9.950 4.571 6.681 1.00 81.06 83 SER A O 1
ATOM 617 N N . VAL A 1 84 ? 8.515 6.297 6.729 1.00 81.44 84 VAL A N 1
ATOM 618 C CA . VAL A 1 84 ? 8.155 6.228 5.301 1.00 81.44 84 VAL A CA 1
ATOM 619 C C . VAL A 1 84 ? 9.393 6.334 4.402 1.00 81.44 84 VAL A C 1
ATOM 621 O O . VAL A 1 84 ? 9.449 5.735 3.336 1.00 81.44 84 VAL A O 1
ATOM 624 N N . GLU A 1 85 ? 10.429 7.046 4.842 1.00 84.38 85 GLU A N 1
ATOM 625 C CA . GLU A 1 85 ? 11.693 7.171 4.113 1.00 84.38 85 GLU A CA 1
ATOM 626 C C . GLU A 1 85 ? 12.414 5.838 3.926 1.00 84.38 85 GLU A C 1
ATOM 628 O O . GLU A 1 85 ? 13.066 5.654 2.904 1.00 84.38 85 GLU A O 1
ATOM 633 N N . GLN A 1 86 ? 12.270 4.894 4.860 1.00 81.75 86 GLN A N 1
ATOM 634 C CA . GLN A 1 86 ? 12.879 3.568 4.747 1.00 81.75 86 GLN A CA 1
ATOM 635 C C . GLN A 1 86 ? 12.284 2.766 3.583 1.00 81.75 86 GLN A C 1
ATOM 637 O O . GLN A 1 86 ? 12.972 1.937 2.990 1.00 81.75 86 GLN A O 1
ATOM 642 N N . LEU A 1 87 ? 11.051 3.083 3.172 1.00 81.81 87 LEU A N 1
ATOM 643 C CA . LEU 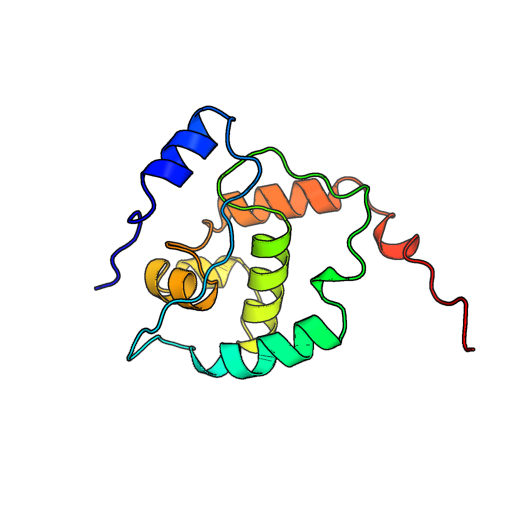A 1 87 ? 10.376 2.453 2.040 1.00 81.81 87 LEU A CA 1
ATOM 644 C C . LEU A 1 87 ? 11.133 2.653 0.715 1.00 81.81 87 LEU A C 1
ATOM 646 O O . LEU A 1 87 ? 11.018 1.827 -0.184 1.00 81.81 87 LEU A O 1
ATOM 650 N N . ARG A 1 88 ? 11.963 3.704 0.600 1.00 82.19 88 ARG A N 1
ATOM 651 C CA . ARG A 1 88 ? 12.804 3.943 -0.590 1.00 82.19 88 ARG A CA 1
ATOM 652 C C . ARG A 1 88 ? 13.864 2.863 -0.814 1.00 82.19 88 ARG A C 1
ATOM 654 O O . ARG A 1 88 ? 14.350 2.727 -1.931 1.00 82.19 88 ARG A O 1
ATOM 661 N N . TYR A 1 89 ? 14.276 2.180 0.254 1.00 83.38 89 TYR A N 1
ATOM 662 C CA . TYR A 1 89 ? 15.314 1.149 0.214 1.00 83.38 89 TYR A CA 1
ATOM 663 C C . TYR A 1 89 ? 14.721 -0.244 -0.018 1.00 83.38 89 TYR A C 1
ATOM 665 O O . TYR A 1 89 ? 15.456 -1.195 -0.268 1.00 83.38 89 TYR A O 1
ATOM 673 N N . GLN A 1 90 ? 13.392 -0.352 0.016 1.00 82.38 90 GLN A N 1
ATOM 674 C CA . GLN A 1 90 ? 12.673 -1.594 -0.189 1.00 82.38 90 GLN A CA 1
ATOM 675 C C . GLN A 1 90 ? 12.364 -1.807 -1.672 1.00 82.38 90 GLN A C 1
ATOM 677 O O . GLN A 1 90 ? 12.055 -0.867 -2.404 1.00 82.38 90 GLN A O 1
ATOM 682 N N . ALA A 1 91 ? 12.410 -3.063 -2.124 1.00 83.50 91 ALA A N 1
ATOM 683 C CA . ALA A 1 91 ? 12.074 -3.412 -3.500 1.00 83.50 91 ALA A CA 1
ATOM 684 C C . ALA A 1 91 ? 10.572 -3.168 -3.762 1.00 83.50 91 ALA A C 1
ATOM 686 O O . ALA A 1 91 ? 9.731 -3.880 -3.203 1.00 83.50 91 ALA A O 1
ATOM 687 N N . PRO A 1 92 ? 10.198 -2.205 -4.625 1.00 82.56 92 PRO A N 1
ATOM 688 C CA . PRO A 1 92 ? 8.821 -1.730 -4.688 1.00 82.56 92 PRO A CA 1
ATOM 689 C C . PRO A 1 92 ? 7.851 -2.713 -5.356 1.00 82.56 92 PRO A C 1
ATOM 691 O O . PRO A 1 92 ? 6.653 -2.645 -5.092 1.00 82.56 92 PRO A O 1
ATOM 694 N N . GLY A 1 93 ? 8.348 -3.613 -6.211 1.00 82.50 93 GLY A N 1
ATOM 695 C CA . GLY A 1 93 ? 7.541 -4.681 -6.815 1.00 82.50 93 GLY A CA 1
ATOM 696 C C . GLY A 1 93 ? 7.243 -5.820 -5.837 1.00 82.50 93 GLY A C 1
ATOM 697 O O . GLY A 1 93 ? 6.115 -6.290 -5.766 1.00 82.50 93 GLY A O 1
ATOM 698 N N . GLU A 1 94 ? 8.218 -6.213 -5.011 1.00 83.25 94 GLU A N 1
ATOM 699 C CA . GLU A 1 94 ? 8.022 -7.262 -3.996 1.00 83.25 94 GLU A CA 1
ATOM 700 C C . GLU A 1 94 ? 7.040 -6.810 -2.919 1.00 83.25 94 GLU A C 1
ATOM 702 O O . GLU A 1 94 ? 6.079 -7.504 -2.602 1.00 83.25 94 GLU A O 1
ATOM 707 N N . TRP A 1 95 ? 7.214 -5.582 -2.438 1.00 83.94 95 TRP A N 1
ATOM 708 C CA . TRP A 1 95 ? 6.258 -4.959 -1.533 1.00 83.94 95 TRP A CA 1
ATOM 709 C C . TRP A 1 95 ? 4.895 -4.702 -2.178 1.00 83.94 95 TRP A C 1
ATOM 711 O O . TRP A 1 95 ? 3.885 -4.723 -1.480 1.00 83.94 95 TRP A O 1
ATOM 721 N N . GLY A 1 96 ? 4.854 -4.489 -3.497 1.00 85.62 96 GLY A N 1
ATOM 722 C CA . GLY A 1 96 ? 3.608 -4.456 -4.256 1.00 85.62 96 GLY A CA 1
ATOM 723 C C . GLY A 1 96 ? 2.835 -5.755 -4.057 1.00 85.62 96 GLY A C 1
ATOM 724 O O . GLY A 1 96 ? 1.696 -5.716 -3.602 1.00 85.62 96 GLY A O 1
ATOM 725 N N . LYS A 1 97 ? 3.479 -6.902 -4.295 1.00 86.50 97 LYS A N 1
ATOM 726 C CA . LYS A 1 97 ? 2.860 -8.228 -4.135 1.00 86.50 97 LYS A CA 1
ATOM 727 C C . LYS A 1 97 ? 2.343 -8.466 -2.716 1.00 86.50 97 LYS A C 1
ATOM 729 O O . LYS A 1 97 ? 1.241 -8.977 -2.553 1.00 86.50 97 LYS A O 1
ATOM 734 N N . VAL A 1 98 ? 3.098 -8.049 -1.691 1.00 86.19 98 VAL A N 1
ATOM 735 C CA . VAL A 1 98 ? 2.645 -8.108 -0.282 1.00 86.19 98 VAL A CA 1
ATOM 736 C C . VAL A 1 98 ? 1.444 -7.192 -0.039 1.00 86.19 98 VAL A C 1
ATOM 738 O O . VAL A 1 98 ? 0.579 -7.508 0.767 1.00 86.19 98 VAL A O 1
ATOM 741 N N . LEU A 1 99 ? 1.356 -6.063 -0.737 1.00 85.94 99 LEU A N 1
ATOM 742 C CA . LEU A 1 99 ? 0.212 -5.160 -0.659 1.00 85.94 99 LEU A CA 1
ATOM 743 C C . LEU A 1 99 ? -0.996 -5.651 -1.479 1.00 85.94 99 LEU A C 1
ATOM 745 O O . LEU A 1 99 ? -2.071 -5.082 -1.333 1.00 85.94 99 LEU A O 1
ATOM 749 N N . GLY A 1 100 ? -0.840 -6.672 -2.330 1.00 85.31 100 GLY A N 1
ATOM 750 C CA . GLY A 1 100 ? -1.853 -7.086 -3.308 1.00 85.31 100 GLY A CA 1
ATOM 751 C C . GLY A 1 100 ? -1.984 -6.108 -4.482 1.00 85.31 100 GLY A C 1
ATOM 752 O O . GLY A 1 100 ? -3.052 -5.944 -5.065 1.00 85.31 100 GLY A O 1
ATOM 753 N N . LEU A 1 101 ? -0.899 -5.397 -4.788 1.00 86.00 101 LEU A N 1
ATOM 754 C CA . LEU A 1 101 ? -0.780 -4.491 -5.920 1.00 86.00 101 LEU A CA 1
ATOM 755 C C . LEU A 1 101 ? 0.461 -4.842 -6.733 1.00 86.00 101 LEU A C 1
ATOM 757 O O . LEU A 1 101 ? 1.327 -5.615 -6.353 1.00 86.00 101 LEU A O 1
ATOM 761 N N . ASP A 1 102 ? 0.585 -4.212 -7.882 1.00 83.19 102 ASP A N 1
ATOM 762 C CA . ASP A 1 102 ? 1.741 -4.416 -8.743 1.00 83.19 102 ASP A CA 1
ATOM 763 C C . ASP A 1 102 ? 3.006 -3.662 -8.247 1.00 83.19 102 ASP A C 1
ATOM 765 O O . ASP A 1 102 ? 4.141 -4.067 -8.492 1.00 83.19 102 ASP A O 1
ATOM 769 N N . ARG A 1 103 ? 2.826 -2.552 -7.522 1.00 84.25 103 ARG A N 1
ATOM 770 C CA . ARG A 1 103 ? 3.916 -1.738 -6.963 1.00 84.25 103 ARG A CA 1
ATOM 771 C C . ARG A 1 103 ? 3.405 -0.956 -5.759 1.00 84.25 103 ARG A C 1
ATOM 773 O O . ARG A 1 103 ? 2.246 -0.557 -5.756 1.00 84.25 103 ARG A O 1
ATOM 780 N N . ILE A 1 104 ? 4.264 -0.670 -4.785 1.00 85.69 104 ILE A N 1
ATOM 781 C CA . ILE A 1 104 ? 3.965 0.314 -3.729 1.00 85.69 104 ILE A CA 1
ATOM 782 C C . ILE A 1 104 ? 4.044 1.770 -4.224 1.00 85.69 104 ILE A C 1
ATOM 784 O O . ILE A 1 104 ? 4.787 2.064 -5.170 1.00 85.69 104 ILE A O 1
ATOM 788 N N . PRO A 1 105 ? 3.322 2.707 -3.579 1.00 84.75 105 PRO A N 1
ATOM 789 C CA . PRO A 1 105 ? 3.495 4.134 -3.822 1.00 84.75 105 PRO A CA 1
ATOM 790 C C . PRO A 1 105 ? 4.912 4.595 -3.468 1.00 84.75 105 PRO A C 1
ATOM 792 O O . PRO A 1 105 ? 5.547 4.084 -2.546 1.00 84.75 105 PRO A O 1
ATOM 795 N N . GLU A 1 106 ? 5.397 5.607 -4.186 1.00 86.12 106 GLU A N 1
ATOM 796 C CA . GLU A 1 106 ? 6.647 6.270 -3.826 1.00 86.12 106 GLU A CA 1
ATOM 797 C C . GLU A 1 106 ? 6.487 7.062 -2.526 1.00 86.12 106 GLU A C 1
ATOM 799 O O . GLU A 1 106 ? 5.395 7.528 -2.197 1.00 86.12 106 GLU A O 1
ATOM 804 N N . VAL A 1 107 ? 7.600 7.283 -1.819 1.00 86.81 107 VAL A N 1
ATOM 805 C CA . VAL A 1 107 ? 7.642 8.058 -0.565 1.00 86.81 107 VAL A CA 1
ATOM 806 C C . VAL A 1 107 ? 6.967 9.421 -0.719 1.00 86.81 107 VAL A C 1
ATOM 808 O O . VAL A 1 107 ? 6.240 9.844 0.174 1.00 86.81 107 VAL A O 1
ATOM 811 N N . ARG A 1 108 ? 7.161 10.088 -1.867 1.00 85.62 108 ARG A N 1
ATOM 812 C CA . ARG A 1 108 ? 6.499 11.361 -2.179 1.00 85.62 108 ARG A CA 1
ATOM 813 C C . ARG A 1 108 ? 4.980 11.200 -2.236 1.00 85.62 108 ARG A C 1
ATOM 815 O O . ARG A 1 108 ? 4.281 11.880 -1.500 1.00 85.62 108 ARG A O 1
ATOM 822 N N . THR A 1 109 ? 4.482 10.259 -3.037 1.00 86.31 109 THR A N 1
ATOM 823 C CA . THR A 1 109 ? 3.042 10.000 -3.190 1.00 86.31 109 THR A CA 1
ATOM 824 C C . THR A 1 109 ? 2.386 9.603 -1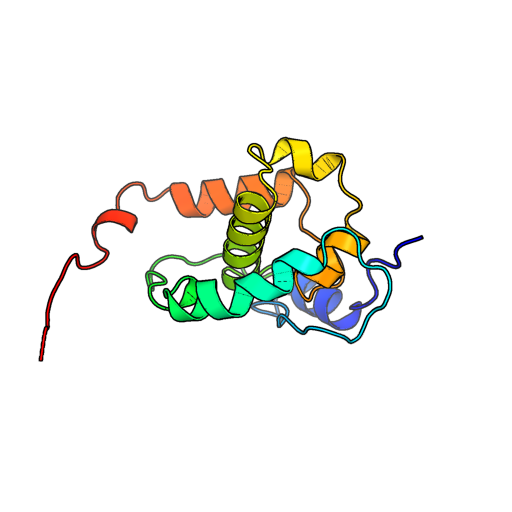.872 1.00 86.31 109 THR A C 1
ATOM 826 O O . THR A 1 109 ? 1.274 10.036 -1.576 1.00 86.31 109 THR A O 1
ATOM 829 N N . LEU A 1 110 ? 3.059 8.770 -1.076 1.00 86.12 110 LEU A N 1
ATOM 830 C CA . LEU A 1 110 ? 2.563 8.353 0.228 1.00 86.12 110 LEU A CA 1
ATOM 831 C C . LEU A 1 110 ? 2.512 9.538 1.199 1.00 86.12 110 LEU A C 1
ATOM 833 O O . LEU A 1 110 ? 1.501 9.718 1.872 1.00 86.12 110 LEU A O 1
ATOM 837 N N . ARG A 1 111 ? 3.548 10.385 1.217 1.00 86.25 111 ARG A N 1
ATOM 838 C CA . ARG A 1 111 ? 3.574 11.610 2.022 1.00 86.25 111 ARG A CA 1
ATOM 839 C C . ARG A 1 111 ? 2.451 12.567 1.631 1.00 86.25 111 ARG A C 1
ATOM 841 O O . ARG A 1 111 ? 1.691 12.948 2.507 1.00 86.25 111 ARG A O 1
ATOM 848 N N . GLU A 1 112 ? 2.279 12.866 0.345 1.00 86.00 112 GLU A N 1
ATOM 849 C CA . GLU A 1 112 ? 1.209 13.757 -0.129 1.00 86.00 112 GLU A CA 1
ATOM 850 C C . GLU A 1 112 ? -0.184 13.243 0.263 1.00 86.00 112 GLU A C 1
ATOM 852 O O . GLU A 1 112 ? -1.048 14.012 0.682 1.00 86.00 112 GLU A O 1
ATOM 857 N N . LYS A 1 113 ? -0.406 11.923 0.185 1.00 85.38 113 LYS A N 1
ATOM 858 C CA . LYS A 1 113 ? -1.664 11.299 0.622 1.00 85.38 113 LYS A CA 1
ATOM 859 C C . LYS A 1 113 ? -1.860 11.399 2.133 1.00 85.38 113 LYS A C 1
ATOM 861 O O . LYS A 1 113 ? -2.963 11.718 2.564 1.00 85.38 113 LYS A O 1
ATOM 866 N N . ILE A 1 114 ? -0.818 11.155 2.930 1.00 83.75 114 ILE A N 1
ATOM 867 C CA . ILE A 1 114 ? -0.874 11.290 4.394 1.00 83.75 114 ILE A CA 1
ATOM 868 C C . ILE A 1 114 ? -1.112 12.749 4.790 1.00 83.75 114 ILE A C 1
ATOM 870 O O . ILE A 1 114 ? -1.962 13.011 5.633 1.00 83.75 114 ILE A O 1
ATOM 874 N N . GLU A 1 115 ? -0.424 13.704 4.165 1.00 84.12 115 GLU A N 1
ATOM 875 C CA . GLU A 1 115 ? -0.640 15.135 4.390 1.00 84.12 115 GLU A CA 1
ATOM 876 C C . GLU A 1 115 ? -2.079 15.524 4.054 1.00 84.12 115 GLU A C 1
ATOM 878 O O . GLU A 1 115 ? -2.719 16.220 4.836 1.00 84.12 115 GLU A O 1
ATOM 883 N N . ARG A 1 116 ? -2.638 15.011 2.952 1.00 81.94 116 ARG A N 1
ATOM 884 C CA . ARG A 1 116 ? -4.037 15.263 2.587 1.00 81.94 116 ARG A CA 1
ATOM 885 C C . ARG A 1 116 ? -5.030 14.666 3.584 1.00 81.94 116 ARG A C 1
ATOM 887 O O . ARG A 1 116 ? -6.045 15.293 3.862 1.00 81.94 116 ARG A O 1
ATOM 894 N N . LEU A 1 117 ? -4.734 13.489 4.134 1.00 77.25 117 LEU A N 1
ATOM 895 C CA . LEU A 1 117 ? -5.525 12.882 5.209 1.00 77.25 117 LEU A CA 1
ATOM 896 C C . LEU A 1 117 ? -5.391 13.668 6.525 1.00 77.25 117 LEU A C 1
ATOM 898 O O . LEU A 1 117 ? -6.349 13.760 7.282 1.00 77.25 11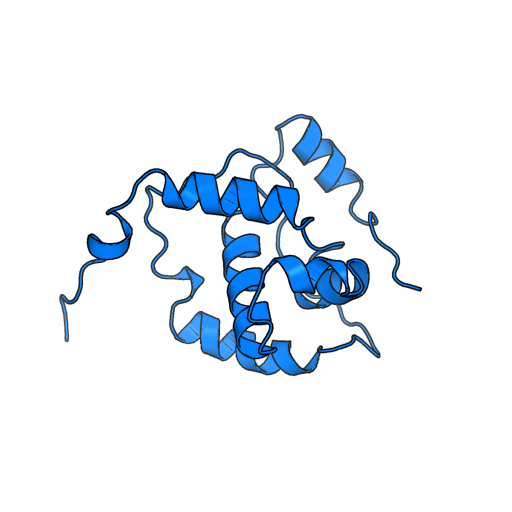7 LEU A O 1
ATOM 902 N N . CYS A 1 118 ? -4.223 14.252 6.793 1.00 74.38 118 CYS A N 1
ATOM 903 C CA . CYS A 1 118 ? -3.918 14.978 8.029 1.00 74.38 118 CYS A CA 1
ATOM 904 C C . CYS A 1 118 ? -4.301 16.471 7.983 1.00 74.38 118 CYS A C 1
ATOM 906 O O . CYS A 1 118 ? -4.318 17.132 9.017 1.00 74.38 118 CYS A O 1
ATOM 908 N N . GLN A 1 119 ? -4.633 17.018 6.808 1.00 70.62 119 GLN A N 1
ATOM 909 C CA . GLN A 1 119 ? -5.036 18.423 6.645 1.00 70.62 119 GLN A CA 1
ATOM 910 C C . GLN A 1 119 ? -6.275 18.808 7.474 1.00 70.62 119 GLN A C 1
ATOM 912 O O . GLN A 1 119 ? -6.410 19.972 7.837 1.00 70.62 119 GLN A O 1
ATOM 917 N N . ASP A 1 120 ? -7.143 17.850 7.810 1.00 62.97 120 ASP A N 1
ATOM 918 C CA . ASP A 1 120 ? -8.292 18.036 8.708 1.00 62.97 120 ASP A CA 1
ATOM 919 C C . ASP A 1 120 ? -7.969 17.396 10.078 1.00 62.97 120 ASP A C 1
ATOM 921 O O . ASP A 1 120 ? -8.425 16.303 10.433 1.00 62.97 120 ASP A O 1
ATOM 925 N N . LEU A 1 121 ? -7.066 18.044 10.824 1.00 48.31 121 LEU A N 1
ATOM 926 C CA . LEU A 1 121 ? -6.642 17.635 12.167 1.00 48.31 121 LEU A CA 1
ATOM 927 C C . LEU A 1 121 ? -7.839 17.712 13.134 1.00 48.31 121 LEU A C 1
ATOM 929 O O . LEU A 1 121 ? -8.248 18.795 13.541 1.00 48.31 121 LEU A O 1
ATOM 933 N N . GLY A 1 122 ? -8.398 16.555 13.505 1.00 50.19 122 GLY A N 1
ATOM 934 C CA . GLY A 1 122 ? -9.501 16.461 14.475 1.00 50.19 122 GLY A CA 1
ATOM 935 C C . GLY A 1 122 ? -10.522 15.354 14.200 1.00 50.19 122 GLY A C 1
ATOM 936 O O . GLY A 1 122 ? -11.171 14.893 15.133 1.00 50.19 122 GLY A O 1
ATOM 937 N N . ARG A 1 123 ? -10.609 14.837 12.966 1.00 54.22 123 ARG A N 1
ATOM 938 C CA . ARG A 1 123 ? -11.605 13.804 12.596 1.00 54.22 123 ARG A CA 1
ATOM 939 C C . ARG A 1 123 ? -11.243 12.360 12.954 1.00 54.22 123 ARG A C 1
ATOM 941 O O . ARG A 1 123 ? -12.029 11.439 12.766 1.00 54.22 123 ARG A O 1
ATOM 948 N N . ALA A 1 124 ? -10.046 12.119 13.475 1.00 50.16 124 ALA A N 1
ATOM 949 C CA . ALA A 1 124 ? -9.744 10.824 14.088 1.00 50.16 124 ALA A CA 1
ATOM 950 C C . ALA A 1 124 ? -10.380 10.706 15.489 1.00 50.16 124 ALA A C 1
ATOM 952 O O . ALA A 1 124 ? -10.636 9.598 15.952 1.00 50.16 124 ALA A O 1
ATOM 953 N N . LEU A 1 125 ? -10.662 11.844 16.143 1.00 49.56 125 LEU A N 1
ATOM 954 C CA . LEU A 1 125 ? -11.275 11.919 17.475 1.00 49.56 125 LEU A CA 1
ATOM 955 C C . LEU A 1 125 ? -12.812 11.872 17.433 1.00 49.56 125 LEU A C 1
ATOM 957 O O . LEU A 1 125 ? -13.423 11.508 18.430 1.00 49.56 125 LEU A O 1
ATOM 961 N N . GLU A 1 126 ? -13.444 12.190 16.294 1.00 51.31 126 GLU A N 1
ATOM 962 C CA . GLU A 1 126 ? -14.891 11.967 16.084 1.00 51.31 126 GLU A CA 1
ATOM 963 C C . GLU A 1 126 ? -15.231 10.485 15.859 1.00 51.31 126 GLU A C 1
ATOM 965 O O . GLU A 1 126 ? -16.407 10.140 15.762 1.00 51.31 126 GLU A O 1
ATOM 970 N N . CYS A 1 127 ? -14.223 9.600 15.790 1.00 44.22 127 CYS A N 1
ATOM 971 C CA . CYS A 1 127 ? -14.452 8.164 15.838 1.00 44.22 127 CYS A CA 1
ATOM 972 C C . CYS A 1 127 ? -15.184 7.875 17.157 1.00 44.22 127 CYS A C 1
ATOM 974 O O . CYS A 1 127 ? -14.602 8.119 18.220 1.00 44.22 127 CYS A O 1
ATOM 976 N N . PRO A 1 128 ? -16.458 7.440 17.124 1.00 46.66 128 PRO A N 1
ATOM 977 C CA . PRO A 1 128 ? -17.260 7.322 18.326 1.00 46.66 128 PRO A CA 1
ATOM 978 C C . PRO A 1 128 ? -16.575 6.322 19.246 1.00 46.66 128 PRO A C 1
ATOM 980 O O . PRO A 1 128 ? -16.592 5.111 19.023 1.00 46.66 128 PRO A O 1
ATOM 983 N N . THR A 1 129 ? -15.928 6.847 20.280 1.00 48.72 129 THR A N 1
ATOM 984 C CA . THR A 1 129 ? -15.382 6.038 21.354 1.00 48.72 129 THR A CA 1
ATOM 985 C C . THR A 1 129 ? -16.587 5.570 22.165 1.00 48.72 129 THR A C 1
ATOM 987 O O . THR A 1 129 ? -17.022 6.241 23.090 1.00 48.72 129 THR A O 1
ATOM 990 N N . GLY A 1 130 ? -17.167 4.443 21.745 1.00 52.00 130 GLY A N 1
ATOM 991 C CA . GLY A 1 130 ? -18.182 3.682 22.469 1.00 52.00 130 GLY A CA 1
ATOM 992 C C . GLY A 1 130 ? -19.642 4.097 22.248 1.00 52.00 130 GLY A C 1
ATOM 993 O O . GLY A 1 130 ? -20.101 5.090 22.801 1.00 52.00 130 GLY A O 1
ATOM 994 N N . GLN A 1 131 ? -20.422 3.229 21.586 1.00 39.28 131 GLN A N 1
ATOM 995 C CA . GLN A 1 131 ? -21.781 2.923 22.054 1.00 39.28 131 GLN A CA 1
ATOM 996 C C . GLN A 1 131 ? -22.252 1.517 21.609 1.00 39.28 131 GLN A C 1
ATOM 998 O O . GLN A 1 131 ? -22.418 1.270 20.419 1.00 39.28 131 GLN A O 1
ATOM 1003 N N . GLY A 1 132 ? -22.474 0.639 22.606 1.00 40.19 132 GLY A N 1
ATOM 1004 C CA . GLY A 1 132 ? -23.142 -0.682 22.566 1.00 40.19 132 GLY A CA 1
ATOM 1005 C C . GLY A 1 132 ? -22.212 -1.860 22.231 1.00 40.19 132 GLY A C 1
ATOM 1006 O O . GLY A 1 132 ? -21.688 -1.915 21.131 1.00 40.19 132 GLY A O 1
ATOM 1007 N N . MET A 1 133 ? -21.912 -2.862 23.064 1.00 46.38 133 MET A N 1
ATOM 1008 C CA . MET A 1 133 ? -22.548 -3.415 24.268 1.00 46.38 133 MET A CA 1
ATOM 1009 C C . MET A 1 133 ? -24.069 -3.543 24.170 1.00 46.38 133 MET A C 1
ATOM 1011 O O . MET A 1 133 ? -24.768 -2.829 24.877 1.00 46.38 133 MET A O 1
ATOM 1015 N N . VAL A 1 134 ? -24.540 -4.428 23.279 1.00 40.34 134 VAL A N 1
ATOM 1016 C CA . VAL A 1 134 ? -25.507 -5.514 23.561 1.00 40.34 134 VAL A CA 1
ATOM 1017 C C . VAL A 1 134 ? -25.244 -6.648 22.572 1.00 40.34 134 VAL A C 1
ATOM 1019 O O . VAL A 1 134 ? -25.065 -6.329 21.376 1.00 40.34 134 VAL A O 1
#

Radius of gyration: 15.64 Å; Cα contacts (8 Å, |Δi|>4): 141; chains: 1; bounding box: 41×36×42 Å

Sequence (134 aa):
MGYATTRTLERVAAAIGVLESAPIEFESTRDVAAGGVLLAVPALLAQGLLRHRPQSYQLPKGFYGIDSIFLLLALMALTCIGSVEQLRYQAPGEWGKVLGLDRIPEVRTLREKIERLCQDLGRALECPTGQGMV